Protein AF-A0A1I7TY12-F1 (afdb_monomer)

Secondary structure (DSSP, 8-state):
--HHHHHHHHHHHHHHHHHHHHHHHHTHHHHHHHHHHHHHT---HHHHHHHHHHHHHHHHHHHHHHHHH-HHHHHHHHHHHHHHS-------SSHHHHHHHHHHHTTTTT--

Solvent-accessible surface area (backbone atoms only — not comparable to full-atom values): 6481 Å² total; per-residue (Å²): 130,55,77,66,58,52,53,52,51,52,53,50,50,55,41,50,52,50,43,51,48,57,45,54,57,64,48,51,59,48,54,51,51,53,52,49,29,64,77,69,72,51,84,56,71,70,62,52,52,52,36,56,50,53,60,65,45,42,63,57,54,34,52,51,45,41,37,72,64,32,69,69,46,40,55,52,51,51,52,50,48,28,66,73,67,69,68,66,90,70,91,74,75,64,66,62,56,56,53,53,55,53,61,66,49,56,69,59,68,77,75,112

Sequence (112 aa):
MSQRTFRMQKNFLIALLIQIFVPGFLLLIPFGYEWYTILFNYYNQEYNNIVVIAESFHGLVSTIVTICVHRPYRKGVMALISRQCGLFKSGSVQEDKHY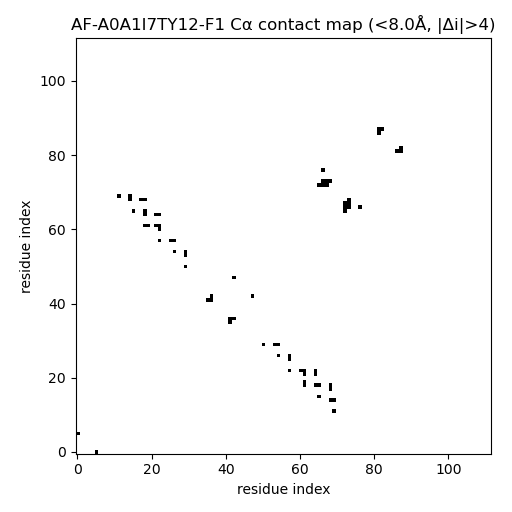QSKATVAPVLIVV

pLDDT: mean 79.2, std 16.84, range [40.31, 97.5]

Foldseek 3Di:
DDPVVVVVVVLVVVLVVVLCPPLVVLLPVLVVVVVVCVVVVNDDPVVPVVSVVSVVCSVVVSVVSSCVSDPVSVVVVVVVVCVVVVPDPDDPPPVVVVVVVVVVVVVVVVPD

Structure (mmCIF, N/CA/C/O backbone):
data_AF-A0A1I7TY12-F1
#
_entry.id   AF-A0A1I7TY12-F1
#
loop_
_atom_site.group_PDB
_atom_site.id
_atom_site.type_symbol
_atom_site.label_atom_id
_atom_site.label_alt_id
_atom_site.label_comp_id
_atom_site.label_asym_id
_atom_site.label_entity_id
_atom_site.label_seq_id
_atom_site.pdbx_PDB_ins_code
_atom_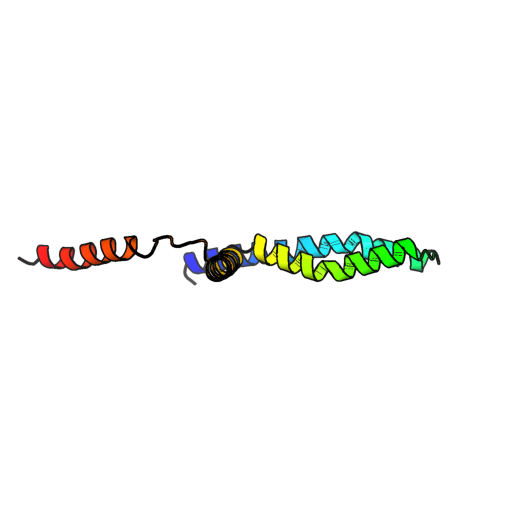site.Cartn_x
_atom_site.Cartn_y
_atom_site.Cartn_z
_atom_site.occupancy
_atom_site.B_iso_or_equiv
_atom_site.auth_seq_id
_atom_site.auth_comp_id
_atom_site.auth_asym_id
_atom_site.auth_atom_id
_atom_site.pdbx_PDB_model_num
ATOM 1 N N . MET A 1 1 ? -6.485 -10.805 31.529 1.00 59.59 1 MET A N 1
ATOM 2 C CA . MET A 1 1 ? -7.239 -10.342 30.339 1.00 59.59 1 MET A CA 1
ATOM 3 C C . MET A 1 1 ? -8.612 -10.989 30.339 1.00 59.59 1 MET A C 1
ATOM 5 O O . MET A 1 1 ? -8.681 -12.200 30.497 1.00 59.59 1 MET A O 1
ATOM 9 N N . SER A 1 2 ? -9.694 -10.225 30.177 1.00 91.56 2 SER A N 1
ATOM 10 C CA . SER A 1 2 ? -11.025 -10.827 30.008 1.00 91.56 2 SER A CA 1
ATOM 11 C C . SER A 1 2 ? -11.130 -11.531 28.646 1.00 91.56 2 SER A C 1
ATOM 13 O O . SER A 1 2 ? -10.494 -11.107 27.677 1.00 91.56 2 SER A O 1
ATOM 15 N N . GLN A 1 3 ? -11.987 -12.552 28.536 1.00 90.56 3 GLN A N 1
ATOM 16 C CA . GLN A 1 3 ? -12.289 -13.226 27.259 1.00 90.56 3 GLN A CA 1
ATOM 17 C C . GLN A 1 3 ? -12.743 -12.241 26.164 1.00 90.56 3 GLN A C 1
ATOM 19 O O . GLN A 1 3 ? -12.471 -12.419 24.974 1.00 90.56 3 GLN A O 1
ATOM 24 N N . ARG A 1 4 ? -13.412 -11.154 26.563 1.00 85.75 4 ARG A N 1
ATOM 25 C CA . ARG A 1 4 ? -13.848 -10.080 25.665 1.00 85.75 4 ARG A CA 1
ATOM 26 C C . ARG A 1 4 ? -12.664 -9.277 25.123 1.00 85.75 4 ARG A C 1
ATOM 28 O O . ARG A 1 4 ? -12.587 -9.075 23.914 1.00 85.75 4 ARG A O 1
ATOM 35 N N . THR A 1 5 ? -11.743 -8.857 25.989 1.00 90.94 5 THR A N 1
ATOM 36 C CA . THR A 1 5 ? -10.542 -8.096 25.601 1.00 90.94 5 THR A CA 1
ATOM 37 C C . THR A 1 5 ? -9.655 -8.911 24.663 1.00 90.94 5 THR A C 1
ATOM 39 O O . THR A 1 5 ? -9.221 -8.399 23.634 1.00 90.94 5 THR A O 1
ATOM 42 N N . PHE A 1 6 ? -9.470 -10.202 24.958 1.00 90.75 6 PHE A N 1
ATOM 43 C CA . PHE A 1 6 ? -8.679 -11.111 24.126 1.00 90.75 6 PHE A CA 1
ATOM 44 C C . PHE A 1 6 ? -9.247 -11.243 22.703 1.00 90.75 6 PHE A C 1
ATOM 46 O O . PHE A 1 6 ? -8.521 -11.099 21.719 1.00 90.75 6 PHE A O 1
ATOM 53 N N . ARG A 1 7 ? -10.568 -11.426 22.568 1.00 88.06 7 ARG A N 1
ATOM 54 C CA . ARG A 1 7 ? -11.232 -11.494 21.255 1.00 88.06 7 ARG A CA 1
ATOM 55 C C . ARG A 1 7 ? -11.096 -10.195 20.457 1.00 88.06 7 ARG A C 1
ATOM 57 O O . ARG A 1 7 ? -10.920 -10.243 19.242 1.00 88.06 7 ARG A O 1
ATOM 64 N N . MET A 1 8 ? -11.166 -9.041 21.122 1.00 88.06 8 MET A N 1
ATOM 65 C CA . MET A 1 8 ? -10.978 -7.744 20.462 1.00 88.06 8 MET A CA 1
ATOM 66 C C . MET A 1 8 ? -9.549 -7.577 19.937 1.00 88.06 8 MET A C 1
ATOM 68 O O . MET A 1 8 ? -9.377 -7.192 18.783 1.00 88.06 8 MET A O 1
ATOM 72 N N . GLN A 1 9 ? -8.541 -7.928 20.739 1.00 87.44 9 GLN A N 1
ATOM 73 C CA . GLN A 1 9 ? -7.135 -7.872 20.328 1.00 87.44 9 GLN A CA 1
ATOM 74 C C . GLN A 1 9 ? -6.828 -8.830 19.174 1.00 87.44 9 GLN A C 1
ATOM 76 O O . GLN A 1 9 ? -6.187 -8.427 18.208 1.00 87.44 9 GLN A O 1
ATOM 81 N N . LYS A 1 10 ? -7.346 -10.065 19.219 1.00 87.88 10 LYS A N 1
ATOM 82 C CA . LYS A 1 10 ? -7.197 -11.038 18.126 1.00 87.88 10 LYS A CA 1
ATOM 83 C C . LYS A 1 10 ? -7.754 -10.501 16.804 1.00 87.88 10 LYS A C 1
ATOM 85 O O . LYS A 1 10 ? -7.083 -10.573 15.780 1.00 87.88 10 LYS A O 1
ATOM 90 N N . ASN A 1 11 ? -8.960 -9.937 16.821 1.00 85.88 11 ASN A N 1
ATOM 91 C CA . ASN A 1 11 ? -9.578 -9.385 15.613 1.00 85.88 11 ASN A CA 1
ATOM 92 C C . ASN A 1 11 ? -8.832 -8.150 15.092 1.00 85.88 11 ASN A C 1
ATOM 94 O O . ASN A 1 11 ? -8.711 -7.980 13.882 1.00 85.88 11 ASN A O 1
ATOM 98 N N . PHE A 1 12 ? -8.324 -7.303 15.992 1.00 87.19 12 PHE A N 1
ATOM 99 C CA . PHE A 1 12 ? -7.481 -6.168 15.622 1.00 87.19 12 PHE A CA 1
ATOM 100 C C . PHE A 1 12 ? -6.191 -6.628 14.934 1.00 87.19 12 PHE A C 1
ATOM 102 O O . PHE A 1 12 ? -5.865 -6.116 13.868 1.00 87.19 12 PHE A O 1
ATOM 109 N N . LEU A 1 13 ? -5.516 -7.639 15.489 1.00 86.62 13 LEU A N 1
ATOM 110 C CA . LEU A 1 13 ? -4.293 -8.201 14.920 1.00 86.62 13 LEU A CA 1
ATOM 111 C C . LEU A 1 13 ? -4.527 -8.785 13.521 1.00 86.62 13 LEU A C 1
ATOM 113 O O . LEU A 1 13 ? -3.782 -8.472 12.603 1.00 86.62 13 LEU A O 1
ATOM 117 N N . ILE A 1 14 ? -5.583 -9.583 13.329 1.00 87.50 14 ILE A N 1
ATOM 118 C CA . ILE A 1 14 ? -5.922 -10.150 12.010 1.00 87.50 14 ILE A CA 1
ATOM 119 C C . ILE A 1 14 ? -6.153 -9.036 10.987 1.00 87.50 14 ILE A C 1
ATOM 121 O O . ILE A 1 14 ? -5.669 -9.096 9.861 1.00 87.50 14 ILE A O 1
ATOM 125 N N . ALA A 1 15 ? -6.879 -7.999 11.385 1.00 85.94 15 ALA A N 1
ATOM 126 C CA . ALA A 1 15 ? -7.162 -6.886 10.504 1.00 85.94 15 ALA A CA 1
ATOM 127 C C . ALA A 1 15 ? -5.906 -6.051 10.187 1.00 85.94 15 ALA A C 1
ATOM 129 O O . ALA A 1 15 ? -5.754 -5.606 9.054 1.00 85.94 15 ALA A O 1
ATOM 130 N N . LEU A 1 16 ? -4.989 -5.890 11.150 1.00 85.94 16 LEU A N 1
ATOM 131 C CA . LEU A 1 16 ? -3.673 -5.279 10.935 1.00 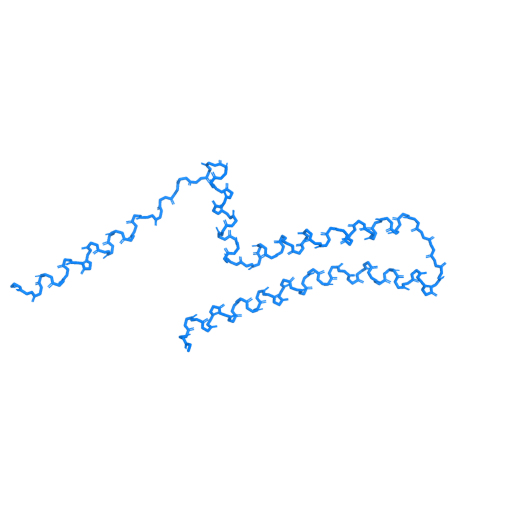85.94 16 LEU A CA 1
ATOM 132 C C . LEU A 1 16 ? -2.839 -6.090 9.930 1.00 85.94 16 LEU A C 1
ATOM 134 O O . LEU A 1 16 ? -2.231 -5.518 9.034 1.00 85.94 16 LEU A O 1
ATOM 138 N N . LEU A 1 17 ? -2.853 -7.423 10.035 1.00 87.19 17 LEU A N 1
ATOM 139 C CA . LEU A 1 17 ? -2.154 -8.294 9.087 1.00 87.19 17 LEU A CA 1
ATOM 140 C C . LEU A 1 17 ? -2.693 -8.112 7.663 1.00 87.19 17 LEU A C 1
ATOM 142 O O . LEU A 1 17 ? -1.906 -7.938 6.740 1.00 87.19 17 LEU A O 1
ATOM 146 N N . ILE A 1 18 ? -4.017 -8.074 7.488 1.00 85.69 18 ILE A N 1
ATOM 147 C CA . ILE A 1 18 ? -4.647 -7.822 6.180 1.00 85.69 18 ILE A CA 1
ATOM 148 C C . ILE A 1 18 ? -4.268 -6.434 5.645 1.00 85.69 18 ILE A C 1
ATOM 150 O O . ILE A 1 18 ? -3.929 -6.300 4.471 1.00 85.69 18 ILE A O 1
ATOM 154 N N . GLN A 1 19 ? -4.292 -5.412 6.503 1.00 85.12 19 GLN A N 1
ATOM 155 C CA . GLN A 1 19 ? -3.927 -4.041 6.145 1.00 85.12 19 GLN A CA 1
ATOM 156 C C . GLN A 1 19 ? -2.465 -3.911 5.707 1.00 85.12 19 GLN A C 1
ATOM 158 O O . GLN A 1 19 ? -2.181 -3.061 4.880 1.00 85.12 19 GLN A O 1
ATOM 163 N N . ILE A 1 20 ? -1.541 -4.710 6.239 1.00 85.44 20 ILE A N 1
ATOM 164 C CA . ILE A 1 20 ? -0.136 -4.695 5.803 1.00 85.44 20 ILE A CA 1
ATOM 165 C C . ILE A 1 20 ? 0.025 -5.493 4.505 1.00 85.44 20 ILE A C 1
ATOM 167 O O . ILE A 1 20 ? 0.702 -5.050 3.579 1.00 85.44 20 ILE A O 1
ATOM 171 N N . PHE A 1 21 ? -0.628 -6.654 4.414 1.00 86.62 21 PHE A N 1
ATOM 172 C CA . PHE A 1 21 ? -0.491 -7.546 3.266 1.00 86.62 21 PHE A CA 1
ATOM 173 C C . PHE A 1 21 ? -1.048 -6.953 1.973 1.00 86.62 21 PHE A C 1
ATOM 175 O O . PHE A 1 21 ? -0.392 -7.041 0.941 1.00 86.62 21 PHE A O 1
ATOM 182 N N . VAL A 1 22 ? -2.247 -6.366 2.004 1.00 84.38 22 VAL A N 1
ATOM 183 C CA . VAL A 1 22 ? -2.935 -5.911 0.783 1.00 84.38 22 VAL A CA 1
ATOM 184 C C . VAL A 1 22 ? -2.180 -4.775 0.064 1.00 84.38 22 VAL A C 1
ATOM 186 O O . VAL A 1 22 ? -1.934 -4.910 -1.133 1.00 84.38 22 VAL A O 1
ATOM 189 N N . PRO A 1 23 ? -1.754 -3.690 0.738 1.00 82.62 23 PRO A N 1
ATOM 190 C CA . PRO A 1 23 ? -0.949 -2.635 0.124 1.00 82.62 23 PRO A CA 1
ATOM 191 C C . PRO A 1 23 ? 0.466 -3.117 -0.209 1.00 82.62 23 PRO A C 1
ATOM 193 O O . PRO A 1 23 ? 0.978 -2.791 -1.274 1.00 82.62 23 PRO A O 1
ATOM 196 N N . GLY A 1 24 ? 1.058 -3.968 0.642 1.00 84.25 24 GLY A N 1
ATOM 197 C CA . GLY A 1 24 ? 2.375 -4.554 0.386 1.00 84.25 24 GLY A CA 1
ATOM 198 C C . GLY A 1 24 ? 2.418 -5.381 -0.902 1.00 84.25 24 GLY A C 1
ATOM 199 O O . GLY A 1 24 ? 3.348 -5.243 -1.690 1.00 84.25 24 GLY A O 1
ATOM 200 N N . PHE A 1 25 ? 1.382 -6.181 -1.175 1.00 85.69 25 PHE A N 1
ATOM 201 C CA . PHE A 1 25 ? 1.260 -6.914 -2.440 1.00 85.69 25 PHE A CA 1
ATOM 202 C C . PHE A 1 25 ? 1.115 -5.990 -3.652 1.00 85.69 25 PHE A C 1
ATOM 204 O O . PHE A 1 25 ? 1.623 -6.310 -4.725 1.00 85.69 25 PHE A O 1
ATOM 211 N N . LEU A 1 26 ? 0.450 -4.844 -3.487 1.00 84.50 26 LEU A N 1
ATOM 212 C CA . LEU A 1 26 ? 0.255 -3.861 -4.553 1.00 84.50 26 LEU A CA 1
ATOM 213 C C . LEU A 1 26 ? 1.592 -3.296 -5.070 1.00 84.50 26 LEU A C 1
ATOM 215 O O . LEU A 1 26 ? 1.689 -2.932 -6.239 1.00 84.50 26 LEU A O 1
ATOM 219 N N . LEU A 1 27 ? 2.620 -3.262 -4.216 1.00 89.50 27 LEU A N 1
ATOM 220 C CA . LEU A 1 27 ? 3.955 -2.772 -4.558 1.00 89.50 27 LEU A CA 1
ATOM 221 C C . LEU A 1 27 ? 4.853 -3.811 -5.245 1.00 89.50 27 LEU A C 1
ATOM 223 O O . LEU A 1 27 ? 5.879 -3.440 -5.804 1.00 89.50 27 LEU A O 1
ATOM 227 N N . LEU A 1 28 ? 4.486 -5.097 -5.269 1.00 91.81 28 LEU A N 1
ATOM 228 C CA . LEU A 1 28 ? 5.331 -6.122 -5.899 1.00 91.81 28 LEU A CA 1
ATOM 229 C C . LEU A 1 28 ? 5.545 -5.876 -7.397 1.00 91.81 28 LEU A C 1
ATOM 231 O O . LEU A 1 28 ? 6.616 -6.165 -7.922 1.00 91.81 28 LEU A O 1
ATOM 235 N N . ILE A 1 29 ? 4.532 -5.342 -8.080 1.00 90.25 29 ILE A N 1
ATOM 236 C CA . ILE A 1 29 ? 4.585 -5.050 -9.516 1.00 90.25 29 ILE A CA 1
ATOM 237 C C . ILE A 1 29 ? 5.548 -3.886 -9.820 1.00 90.25 29 ILE A C 1
ATOM 239 O O . ILE A 1 29 ? 6.463 -4.105 -10.616 1.00 90.25 29 ILE A O 1
ATOM 243 N N . PRO A 1 30 ? 5.403 -2.684 -9.217 1.00 92.00 30 PRO A N 1
ATOM 244 C CA . PRO A 1 30 ? 6.333 -1.580 -9.458 1.00 92.00 30 PRO A CA 1
ATOM 245 C C . PRO A 1 30 ? 7.774 -1.930 -9.061 1.00 92.00 30 PRO A C 1
ATOM 247 O O . PRO A 1 30 ? 8.671 -1.738 -9.880 1.00 92.00 30 PRO A O 1
ATOM 250 N N . PHE A 1 31 ? 7.990 -2.576 -7.907 1.00 93.06 31 PHE A N 1
ATOM 251 C CA . PHE A 1 31 ? 9.332 -3.031 -7.513 1.00 93.06 31 PHE A CA 1
ATOM 252 C C . PHE A 1 31 ? 9.924 -4.058 -8.483 1.00 93.06 31 PHE A C 1
ATOM 254 O O . PHE A 1 31 ? 11.114 -4.013 -8.794 1.00 93.06 31 PHE A O 1
ATOM 261 N N . GLY A 1 32 ? 9.112 -4.998 -8.975 1.00 94.50 32 GLY A N 1
ATOM 262 C CA . GLY A 1 32 ? 9.562 -5.985 -9.954 1.00 94.50 32 GLY A CA 1
ATOM 263 C C . GLY A 1 32 ? 9.998 -5.341 -11.270 1.00 94.50 32 GLY A C 1
ATOM 264 O O . GLY A 1 32 ? 11.018 -5.731 -11.839 1.00 94.50 32 GLY A O 1
ATOM 265 N N . TYR A 1 33 ? 9.256 -4.332 -11.733 1.00 94.69 33 TYR A N 1
ATOM 266 C CA . TYR A 1 33 ? 9.619 -3.569 -12.923 1.00 94.69 33 TYR A CA 1
ATOM 267 C C . TYR A 1 33 ? 10.907 -2.760 -12.715 1.00 94.69 33 TYR A C 1
ATOM 269 O O . TYR A 1 33 ? 11.788 -2.831 -13.567 1.00 94.69 33 TYR A O 1
ATOM 277 N N . GLU A 1 34 ? 11.067 -2.052 -11.592 1.00 93.25 34 GLU A N 1
ATOM 278 C CA . GLU A 1 34 ? 12.312 -1.324 -11.294 1.00 93.25 34 GLU A CA 1
ATOM 279 C C . GLU A 1 34 ? 13.530 -2.249 -11.277 1.00 93.25 34 GLU A C 1
ATOM 281 O O . GLU A 1 34 ? 14.576 -1.944 -11.850 1.00 93.25 34 GLU A O 1
ATOM 286 N N . TRP A 1 35 ? 13.397 -3.422 -10.658 1.00 95.81 35 TRP A N 1
ATOM 287 C CA . TRP A 1 35 ? 14.489 -4.385 -10.621 1.00 95.81 35 TRP A CA 1
ATOM 288 C C . TRP A 1 35 ? 14.845 -4.891 -12.023 1.00 95.81 35 TRP A C 1
ATOM 290 O O . TRP A 1 35 ? 16.020 -5.010 -12.372 1.00 95.81 35 TRP A O 1
ATOM 300 N N . TYR A 1 36 ? 13.831 -5.157 -12.850 1.00 95.81 36 TYR A N 1
ATOM 301 C CA . TYR A 1 36 ? 14.016 -5.541 -14.246 1.00 95.81 36 TYR A CA 1
ATOM 302 C C . TYR A 1 36 ? 14.752 -4.453 -15.043 1.00 95.81 36 TYR A C 1
ATOM 304 O O . TYR A 1 36 ? 15.736 -4.749 -15.721 1.00 95.81 36 TYR A O 1
ATOM 312 N N . THR A 1 37 ? 14.335 -3.190 -14.944 1.00 95.44 37 THR A N 1
ATOM 313 C CA . THR A 1 37 ? 14.965 -2.099 -15.702 1.00 95.44 37 THR A CA 1
ATOM 314 C C . THR A 1 37 ? 16.423 -1.884 -15.312 1.00 95.44 37 THR A C 1
ATOM 316 O O . THR A 1 37 ? 17.260 -1.688 -16.195 1.00 95.44 37 THR A O 1
ATOM 319 N N . ILE A 1 38 ? 16.750 -2.021 -14.023 1.00 94.12 38 ILE A N 1
ATOM 320 C CA . ILE A 1 38 ? 18.125 -1.946 -13.516 1.00 94.12 38 ILE A CA 1
ATOM 321 C C . ILE A 1 38 ? 18.976 -3.109 -14.043 1.00 94.12 38 ILE A C 1
ATOM 323 O O . ILE A 1 38 ? 20.051 -2.879 -14.594 1.00 94.12 38 ILE A O 1
ATOM 327 N N . LEU A 1 39 ? 18.511 -4.358 -13.907 1.00 97.50 39 LEU A N 1
ATOM 328 C CA . LEU A 1 39 ? 19.294 -5.535 -14.308 1.00 97.50 39 LEU A CA 1
ATOM 329 C C . LEU A 1 39 ? 19.581 -5.574 -15.814 1.00 97.50 39 LEU A C 1
ATOM 331 O O . LEU A 1 39 ? 20.661 -5.998 -16.226 1.00 97.50 39 LEU A O 1
ATOM 335 N N . PHE A 1 40 ? 18.626 -5.135 -16.633 1.00 95.94 40 PHE A N 1
ATOM 336 C CA . PHE A 1 40 ? 18.727 -5.188 -18.092 1.00 95.94 40 PHE A CA 1
ATOM 337 C C . PHE A 1 40 ? 19.137 -3.853 -18.732 1.00 95.94 40 PHE A C 1
ATOM 339 O O . PHE A 1 40 ? 19.197 -3.775 -19.957 1.00 95.94 40 PHE A O 1
ATOM 346 N N . ASN A 1 41 ? 19.443 -2.817 -17.938 1.00 94.50 41 ASN A N 1
ATOM 347 C CA . ASN A 1 41 ? 19.720 -1.451 -18.413 1.00 94.50 41 ASN A CA 1
ATOM 348 C C . ASN A 1 41 ? 18.646 -0.927 -19.389 1.00 94.50 41 ASN A C 1
ATOM 350 O O . ASN A 1 41 ? 18.938 -0.237 -20.367 1.00 94.50 41 ASN A O 1
ATOM 354 N N . TYR A 1 42 ? 17.388 -1.286 -19.135 1.00 92.56 42 TYR A N 1
ATOM 355 C CA . TYR A 1 42 ? 16.254 -0.904 -19.966 1.00 92.56 42 TYR A CA 1
ATOM 356 C C . TYR A 1 42 ? 15.629 0.383 -19.432 1.00 92.56 42 TYR A C 1
ATOM 358 O O . TYR A 1 42 ? 15.216 0.435 -18.279 1.00 92.56 42 TYR A O 1
ATOM 366 N N . TYR A 1 43 ? 15.511 1.411 -20.271 1.00 94.12 43 TYR A N 1
ATOM 367 C CA . TYR A 1 43 ? 14.891 2.677 -19.887 1.00 94.12 43 TYR A CA 1
ATOM 368 C C . TYR A 1 43 ? 13.651 2.967 -20.725 1.00 94.12 43 TYR A C 1
ATOM 370 O O . TYR A 1 43 ? 13.723 3.037 -21.952 1.00 94.12 43 TYR A O 1
ATOM 378 N N . ASN A 1 44 ? 12.524 3.204 -20.056 1.00 95.62 44 ASN A N 1
ATOM 379 C CA . ASN A 1 44 ? 11.311 3.681 -20.701 1.00 95.62 44 ASN A CA 1
ATOM 380 C C . ASN A 1 44 ? 10.608 4.720 -19.821 1.00 95.62 44 ASN A C 1
ATOM 382 O O . ASN A 1 44 ? 10.112 4.407 -18.740 1.00 95.62 44 ASN A O 1
ATOM 386 N N . GLN A 1 45 ? 10.557 5.960 -20.312 1.00 94.62 45 GLN A N 1
ATOM 387 C CA . GLN A 1 45 ? 9.992 7.095 -19.586 1.00 94.62 45 GLN A CA 1
ATOM 388 C C . GLN A 1 45 ? 8.514 6.895 -19.237 1.00 94.62 45 GLN A C 1
ATOM 390 O O . GLN A 1 45 ? 8.099 7.245 -18.136 1.00 94.62 45 GLN A O 1
ATOM 395 N N . GLU A 1 46 ? 7.718 6.352 -20.161 1.00 96.50 46 GLU A N 1
ATOM 396 C CA . GLU A 1 46 ? 6.273 6.201 -19.974 1.00 96.50 46 GLU A CA 1
ATOM 397 C C . GLU A 1 46 ? 5.979 5.216 -18.842 1.00 96.50 46 GLU A C 1
ATOM 399 O O . GLU A 1 46 ? 5.246 5.541 -17.907 1.00 96.50 46 GLU A O 1
ATOM 404 N N . TYR A 1 47 ? 6.621 4.045 -18.872 1.00 94.50 47 TYR A N 1
ATOM 405 C CA . TYR A 1 47 ? 6.470 3.039 -17.822 1.00 94.50 47 TYR A CA 1
ATOM 406 C C . TYR A 1 47 ? 7.037 3.510 -16.479 1.00 94.50 47 TYR A C 1
ATOM 408 O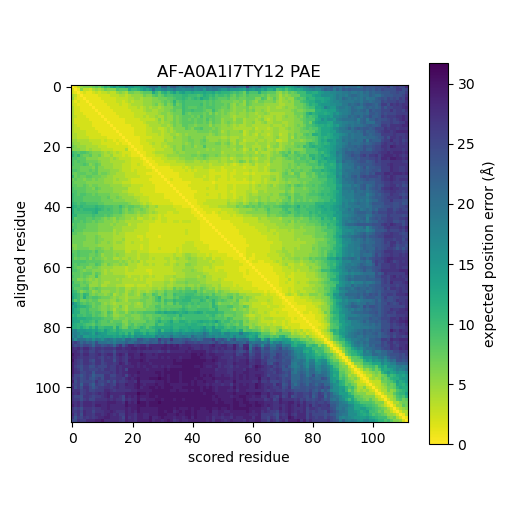 O . TYR A 1 47 ? 6.388 3.315 -15.454 1.00 94.50 47 TYR A O 1
ATOM 416 N N . ASN A 1 48 ? 8.186 4.195 -16.473 1.00 94.62 48 ASN A N 1
ATOM 417 C CA . ASN A 1 48 ? 8.750 4.771 -15.249 1.00 94.62 48 ASN A CA 1
ATOM 418 C C . ASN A 1 48 ? 7.787 5.784 -14.608 1.00 94.62 48 ASN A C 1
ATOM 420 O O . ASN A 1 48 ? 7.556 5.738 -13.403 1.00 94.62 48 ASN A O 1
ATOM 424 N N . ASN A 1 49 ? 7.166 6.658 -15.407 1.00 95.44 49 ASN A N 1
ATOM 425 C CA . ASN A 1 49 ? 6.182 7.618 -14.904 1.00 95.44 49 ASN A CA 1
ATOM 426 C C . ASN A 1 49 ? 4.961 6.911 -14.289 1.00 95.44 49 ASN A C 1
ATOM 428 O O . ASN A 1 49 ? 4.485 7.317 -13.230 1.00 95.44 49 ASN A O 1
ATOM 432 N N . ILE A 1 50 ? 4.462 5.844 -14.926 1.00 94.12 50 ILE A N 1
ATOM 433 C CA . ILE A 1 50 ? 3.340 5.050 -14.398 1.00 94.12 50 ILE A CA 1
ATOM 434 C C . ILE A 1 50 ? 3.713 4.398 -13.062 1.00 94.12 50 ILE A C 1
ATOM 436 O O . ILE A 1 50 ? 2.912 4.425 -12.127 1.00 94.12 50 ILE A O 1
ATOM 440 N N . VAL A 1 51 ? 4.921 3.844 -12.956 1.00 94.62 51 VAL A N 1
ATOM 441 C CA . VAL A 1 51 ? 5.428 3.217 -11.728 1.00 94.62 51 VAL A CA 1
ATOM 442 C C . VAL A 1 51 ? 5.524 4.227 -10.588 1.00 94.62 51 VAL A C 1
ATOM 444 O O . VAL A 1 51 ? 4.931 3.994 -9.537 1.00 94.62 51 VAL A O 1
ATOM 447 N N . VAL A 1 52 ? 6.128 5.395 -10.820 1.00 93.56 52 VAL A N 1
ATOM 448 C CA . VAL A 1 52 ? 6.229 6.466 -9.812 1.00 93.56 52 VAL A CA 1
ATOM 449 C C . VAL A 1 52 ? 4.848 6.941 -9.342 1.00 93.56 52 VAL A C 1
ATOM 451 O O . VAL A 1 52 ? 4.632 7.186 -8.150 1.00 93.56 52 VAL A O 1
ATOM 454 N N . ILE A 1 53 ? 3.880 7.047 -10.258 1.00 94.06 53 ILE A N 1
ATOM 455 C CA . ILE A 1 53 ? 2.490 7.370 -9.913 1.00 94.06 53 ILE A CA 1
ATOM 456 C C . ILE A 1 53 ? 1.899 6.269 -9.022 1.00 94.06 53 ILE A C 1
ATOM 458 O O . ILE A 1 53 ? 1.347 6.572 -7.964 1.00 94.06 53 ILE A O 1
ATOM 462 N N . ALA A 1 54 ? 2.030 4.999 -9.410 1.00 91.62 54 ALA A N 1
ATOM 463 C CA . ALA A 1 54 ? 1.498 3.868 -8.653 1.00 91.62 54 ALA A CA 1
ATOM 464 C C . ALA A 1 54 ? 2.074 3.797 -7.226 1.00 91.62 54 ALA A C 1
ATOM 466 O O . ALA A 1 54 ? 1.319 3.628 -6.265 1.00 91.62 54 ALA A O 1
ATOM 467 N N . GLU A 1 55 ? 3.382 4.004 -7.071 1.00 91.94 55 GLU A N 1
ATOM 468 C CA . GLU A 1 55 ? 4.044 4.064 -5.765 1.00 91.94 55 GLU A CA 1
ATOM 469 C C . GLU A 1 55 ? 3.562 5.246 -4.919 1.00 91.94 55 GLU A C 1
ATOM 471 O O . GLU A 1 55 ? 3.291 5.097 -3.727 1.00 91.94 55 GLU A O 1
ATOM 476 N N . SER A 1 56 ? 3.359 6.411 -5.538 1.00 93.06 56 SER A N 1
ATOM 477 C CA . SER A 1 56 ? 2.827 7.593 -4.852 1.00 93.06 56 SER A CA 1
ATOM 478 C C . SER A 1 56 ? 1.400 7.363 -4.334 1.00 93.06 56 SER A C 1
ATOM 480 O O . SER A 1 56 ? 1.046 7.796 -3.234 1.00 93.06 56 SER A O 1
ATOM 4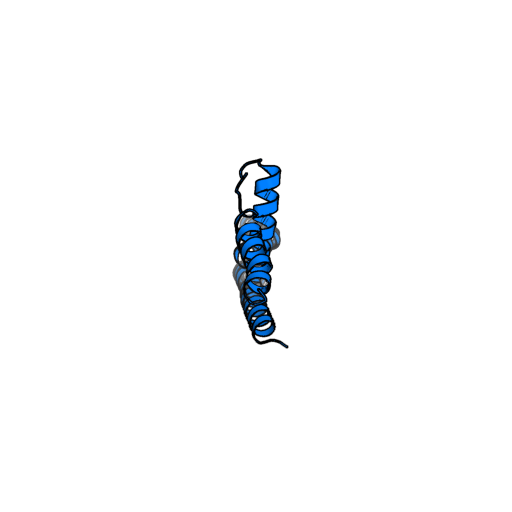82 N N . PHE A 1 57 ? 0.570 6.634 -5.088 1.00 90.44 57 PHE A N 1
ATOM 483 C CA . PHE A 1 57 ? -0.799 6.300 -4.688 1.00 90.44 57 PHE A CA 1
ATOM 484 C C . PHE A 1 57 ? -0.887 5.184 -3.635 1.00 90.44 57 PHE A C 1
ATOM 486 O O . PHE A 1 57 ? -1.907 5.096 -2.942 1.00 90.44 57 PHE A O 1
ATOM 493 N N . HIS A 1 58 ? 0.152 4.363 -3.444 1.00 89.62 58 HIS A N 1
ATOM 494 C CA . HIS A 1 58 ? 0.141 3.258 -2.474 1.00 89.62 58 HIS A CA 1
ATOM 495 C C . HIS A 1 58 ? -0.230 3.716 -1.052 1.00 89.62 58 HIS A C 1
ATOM 497 O O . HIS A 1 58 ? -1.026 3.057 -0.380 1.00 89.62 58 HIS A O 1
ATOM 503 N N . GLY A 1 59 ? 0.278 4.870 -0.598 1.00 86.88 59 GLY A N 1
ATOM 504 C CA . GLY A 1 59 ? -0.046 5.416 0.728 1.00 86.88 59 GLY A CA 1
ATOM 505 C C . GLY A 1 59 ? -1.532 5.759 0.895 1.00 86.88 59 GLY A C 1
ATOM 506 O O . GLY A 1 59 ? -2.135 5.487 1.941 1.00 86.88 59 GLY A O 1
ATOM 507 N N . LEU A 1 60 ? -2.155 6.288 -0.163 1.00 88.69 60 LEU A N 1
ATOM 508 C CA . LEU A 1 60 ? -3.587 6.577 -0.185 1.00 88.69 60 LEU A CA 1
ATOM 509 C C . LEU A 1 60 ? -4.407 5.281 -0.157 1.00 88.69 60 LEU A C 1
ATOM 511 O O . LEU A 1 60 ? -5.318 5.148 0.663 1.00 88.69 60 LEU A O 1
ATOM 515 N N . VAL A 1 61 ? -4.047 4.303 -0.993 1.00 88.19 61 VAL A N 1
ATOM 516 C CA . VAL A 1 61 ? -4.695 2.981 -1.029 1.00 88.19 61 VAL A CA 1
ATOM 517 C C . VAL A 1 61 ? -4.579 2.283 0.327 1.00 88.19 61 VAL A C 1
ATOM 519 O O . VAL A 1 61 ? -5.578 1.786 0.847 1.00 88.19 61 VAL A O 1
ATOM 522 N N . SER A 1 62 ? -3.402 2.316 0.955 1.00 88.94 62 SER A N 1
ATOM 523 C CA . SER A 1 62 ? -3.167 1.753 2.289 1.00 88.94 62 SER A CA 1
ATOM 524 C C . SER A 1 62 ? -4.081 2.378 3.345 1.00 88.94 62 SER A C 1
ATOM 526 O O . SER A 1 62 ? -4.719 1.674 4.135 1.00 88.94 62 SER A O 1
ATOM 528 N N . THR A 1 63 ? -4.251 3.699 3.307 1.00 89.81 63 THR A N 1
ATOM 529 C CA .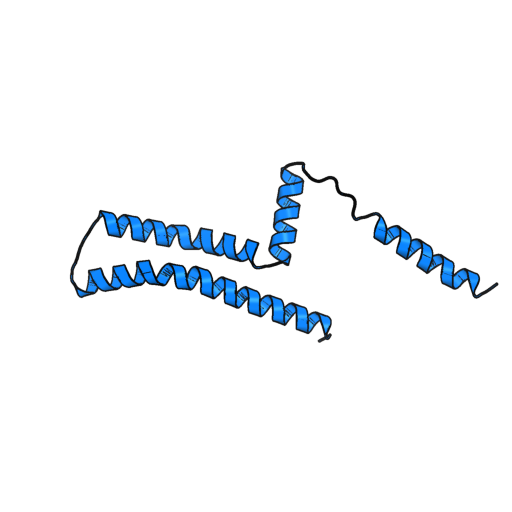 THR A 1 63 ? -5.141 4.415 4.231 1.00 89.81 63 THR A CA 1
ATOM 530 C C . THR A 1 63 ? -6.609 4.037 4.011 1.00 89.81 63 THR A C 1
ATOM 532 O O . THR A 1 63 ? -7.330 3.765 4.973 1.00 89.81 63 THR A O 1
ATOM 535 N N . ILE A 1 64 ? -7.056 3.945 2.754 1.00 87.88 64 ILE A N 1
ATOM 536 C CA . ILE A 1 64 ? -8.424 3.521 2.415 1.00 87.88 64 ILE A CA 1
ATOM 537 C C . ILE A 1 64 ? -8.679 2.089 2.905 1.00 87.88 64 ILE A C 1
ATOM 539 O O . ILE A 1 64 ? -9.676 1.839 3.583 1.00 87.88 64 ILE A O 1
ATOM 543 N N . VAL A 1 65 ? -7.759 1.158 2.634 1.00 87.31 65 VAL A N 1
ATOM 544 C CA . VAL A 1 65 ? -7.855 -0.242 3.082 1.00 87.31 65 VAL A CA 1
ATOM 545 C C . VAL A 1 65 ? -7.941 -0.320 4.606 1.00 87.31 65 VAL A C 1
ATOM 547 O O . VAL A 1 65 ? -8.805 -1.022 5.132 1.00 87.31 65 VAL A O 1
ATOM 550 N N . THR A 1 66 ? -7.120 0.453 5.320 1.00 86.88 66 THR A N 1
ATOM 551 C CA . THR A 1 66 ? -7.159 0.564 6.789 1.00 86.88 6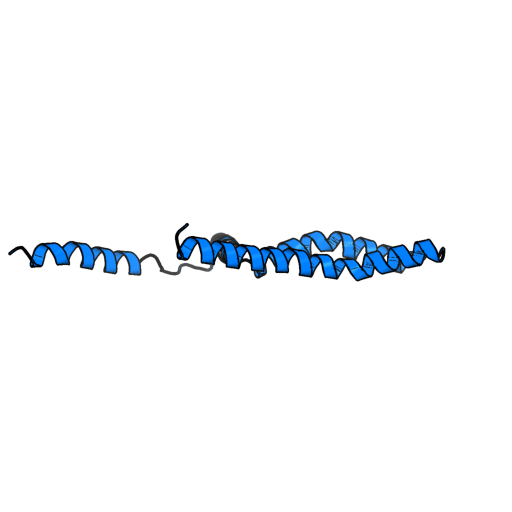6 THR A CA 1
ATOM 552 C C . THR A 1 66 ? -8.555 0.942 7.275 1.00 86.88 66 THR A C 1
ATOM 554 O O . THR A 1 66 ? -9.148 0.257 8.112 1.00 86.88 66 THR A O 1
ATOM 557 N N . ILE A 1 67 ? -9.119 2.006 6.697 1.00 86.19 67 ILE A N 1
ATOM 558 C CA . ILE A 1 67 ? -10.448 2.495 7.055 1.00 86.19 67 ILE A CA 1
ATOM 559 C C . ILE A 1 67 ? -11.512 1.436 6.755 1.00 86.19 67 ILE A C 1
ATOM 561 O O . ILE A 1 67 ? -12.401 1.239 7.577 1.00 86.19 67 ILE A O 1
ATOM 565 N N . CYS A 1 68 ? -11.430 0.731 5.626 1.00 82.56 68 CYS A N 1
ATOM 566 C CA . CYS A 1 68 ? -12.413 -0.273 5.214 1.00 82.56 68 CYS A CA 1
ATOM 567 C C . CYS A 1 68 ? -12.352 -1.575 6.033 1.00 82.56 68 CYS A C 1
ATOM 569 O O . CYS A 1 68 ? -13.393 -2.160 6.348 1.00 82.56 68 CYS A O 1
ATOM 571 N N . VAL A 1 69 ? -11.158 -2.048 6.384 1.00 83.25 69 VAL A N 1
ATOM 572 C CA . VAL A 1 69 ? -10.963 -3.344 7.053 1.00 83.25 69 VAL A CA 1
ATOM 573 C C . VAL A 1 69 ? -11.193 -3.222 8.565 1.00 83.25 69 VAL A C 1
ATOM 575 O O . VAL A 1 69 ? -11.782 -4.112 9.190 1.00 83.25 69 VAL A O 1
ATOM 578 N N . HIS A 1 70 ? -10.826 -2.096 9.181 1.00 81.94 70 HIS A N 1
ATOM 579 C CA . HIS A 1 70 ? -10.994 -1.899 10.620 1.00 81.94 70 HIS A CA 1
ATOM 580 C C . HIS A 1 70 ? -12.392 -1.394 10.990 1.00 81.94 70 HIS A C 1
ATOM 582 O O . HIS A 1 70 ? -12.712 -0.211 10.907 1.00 81.94 70 HIS A O 1
ATOM 588 N N . ARG A 1 71 ? -13.220 -2.292 11.541 1.00 77.06 71 ARG A N 1
ATOM 589 C CA . ARG A 1 71 ? -14.524 -1.981 12.171 1.00 77.06 71 ARG A CA 1
ATOM 590 C C . ARG A 1 71 ? -14.553 -0.693 13.029 1.00 77.06 71 ARG A C 1
ATOM 592 O O . ARG A 1 71 ? -15.519 0.055 12.869 1.00 77.06 71 ARG A O 1
ATOM 599 N N . PRO A 1 72 ? -13.595 -0.415 13.940 1.00 75.81 72 PRO A N 1
ATOM 600 C CA . PRO A 1 72 ? -13.616 0.824 14.725 1.00 75.81 72 PRO A CA 1
ATOM 601 C C . PRO A 1 72 ? -13.352 2.071 13.871 1.00 75.81 72 PRO A C 1
ATOM 603 O O . PRO A 1 72 ? -14.043 3.072 14.054 1.00 75.81 72 PRO A O 1
ATOM 606 N N . TYR A 1 73 ? -12.443 1.989 12.894 1.00 77.00 73 TYR A N 1
ATOM 607 C CA . TYR A 1 73 ? -12.168 3.084 11.960 1.00 77.00 73 TYR A CA 1
ATOM 608 C C . TYR A 1 73 ? -13.394 3.397 11.105 1.00 77.00 73 TYR A C 1
ATOM 610 O O . TYR A 1 73 ? -13.791 4.554 11.028 1.00 77.00 73 TYR A O 1
ATOM 618 N N . ARG A 1 74 ? -14.078 2.379 10.562 1.00 83.25 74 ARG A N 1
ATOM 619 C CA . ARG A 1 74 ? -15.339 2.577 9.825 1.00 83.25 74 ARG A CA 1
ATOM 620 C C . ARG A 1 74 ? -16.370 3.343 10.638 1.00 83.25 74 ARG A C 1
ATOM 622 O O . ARG A 1 74 ? -16.988 4.264 10.123 1.00 83.25 74 ARG A O 1
ATOM 629 N N . LYS A 1 75 ? -16.573 2.958 11.901 1.00 82.19 75 LYS A N 1
ATOM 630 C CA . LYS A 1 75 ? -17.551 3.624 12.771 1.00 82.19 75 LYS A CA 1
ATOM 631 C C . LYS A 1 75 ? -17.167 5.079 13.038 1.00 82.19 75 LYS A C 1
ATOM 633 O O . LYS A 1 75 ? -18.037 5.939 12.965 1.00 82.19 75 LYS A O 1
ATOM 638 N N . GLY A 1 76 ? -15.889 5.350 13.303 1.00 83.88 76 GLY A N 1
ATOM 639 C CA . GLY A 1 76 ? -15.390 6.709 13.519 1.00 83.88 76 GLY A CA 1
ATOM 640 C C . GLY A 1 76 ? -15.508 7.590 12.273 1.00 83.88 76 GLY A C 1
ATOM 641 O O . GLY A 1 76 ? -16.051 8.688 12.353 1.00 83.88 76 GLY A O 1
ATOM 642 N N . VAL A 1 77 ? -15.071 7.088 11.115 1.00 85.56 77 VAL A N 1
ATOM 643 C CA . VAL A 1 77 ? -15.107 7.821 9.840 1.00 85.56 77 VAL A CA 1
ATOM 644 C C . VAL A 1 77 ? -16.542 8.068 9.379 1.00 85.56 77 VAL A C 1
ATOM 646 O O . VAL A 1 77 ? -16.869 9.194 9.022 1.00 85.56 77 VAL A O 1
ATOM 649 N N . MET A 1 78 ? -17.427 7.068 9.454 1.00 83.81 78 MET A N 1
ATOM 650 C CA . MET A 1 78 ? -18.846 7.260 9.126 1.00 83.81 78 MET A CA 1
ATOM 651 C C . MET A 1 78 ? -19.507 8.270 10.068 1.00 83.81 78 MET A C 1
ATOM 653 O O . MET A 1 78 ? -20.252 9.120 9.605 1.00 83.81 78 MET A O 1
ATOM 657 N N . ALA A 1 79 ? -19.199 8.242 11.369 1.00 85.69 79 ALA A N 1
ATOM 658 C CA . ALA A 1 79 ? -19.715 9.238 12.306 1.00 85.69 79 ALA A CA 1
ATOM 659 C C . ALA A 1 79 ? -19.210 10.660 11.999 1.00 85.69 79 ALA A C 1
ATOM 661 O O . ALA A 1 79 ? -19.973 11.613 12.145 1.00 85.69 79 ALA A O 1
ATOM 662 N N . LEU A 1 80 ? -17.954 10.814 11.560 1.00 85.69 80 LEU A N 1
ATOM 663 C CA . LEU A 1 80 ? -17.420 12.101 11.105 1.00 85.69 80 LEU A CA 1
ATOM 664 C C . LEU A 1 80 ? -18.180 12.586 9.863 1.00 85.69 80 LEU A C 1
ATOM 666 O O . LEU A 1 80 ? -18.793 13.650 9.898 1.00 85.69 80 LEU A O 1
ATOM 670 N N . ILE A 1 81 ? -18.238 11.751 8.821 1.00 85.75 81 ILE A N 1
ATOM 671 C CA . ILE A 1 81 ? -18.900 12.065 7.550 1.00 85.75 81 ILE A CA 1
ATOM 672 C C . ILE A 1 81 ? -20.382 12.385 7.772 1.00 85.75 81 ILE A C 1
ATOM 674 O O . ILE A 1 81 ? -20.864 13.384 7.256 1.00 85.75 81 ILE A O 1
ATOM 678 N N . SER A 1 82 ? -21.105 11.614 8.589 1.00 83.38 82 SER A N 1
ATOM 679 C CA . SER A 1 82 ? -22.510 11.892 8.920 1.00 83.38 82 SER A CA 1
ATOM 680 C C . SER A 1 82 ? -22.699 13.220 9.657 1.00 83.38 82 SER A C 1
ATOM 682 O O . SER A 1 82 ? -23.699 13.900 9.431 1.00 83.38 82 SER A O 1
ATOM 684 N N . ARG A 1 83 ? -21.746 13.625 10.510 1.00 77.06 83 ARG A N 1
ATOM 685 C CA . ARG A 1 83 ? -21.764 14.944 11.166 1.00 77.06 83 ARG A CA 1
ATOM 686 C C . ARG A 1 83 ? -21.452 16.076 10.190 1.00 77.06 83 ARG A C 1
ATOM 688 O O . ARG A 1 83 ? -22.058 17.133 10.309 1.00 77.06 83 ARG A O 1
ATOM 695 N N . GLN A 1 84 ? -20.539 15.863 9.244 1.00 77.06 84 GLN A N 1
ATOM 696 C CA . GLN A 1 84 ? -20.172 16.860 8.234 1.00 77.06 84 GLN A CA 1
ATOM 697 C C . GLN A 1 84 ? -21.204 16.994 7.101 1.00 77.06 84 GLN A C 1
ATOM 699 O O . GLN A 1 84 ? -21.447 18.104 6.644 1.00 77.06 84 GLN A O 1
ATOM 704 N N . CYS A 1 85 ? -21.853 15.908 6.676 1.00 71.00 85 CYS A N 1
ATOM 705 C CA . CYS 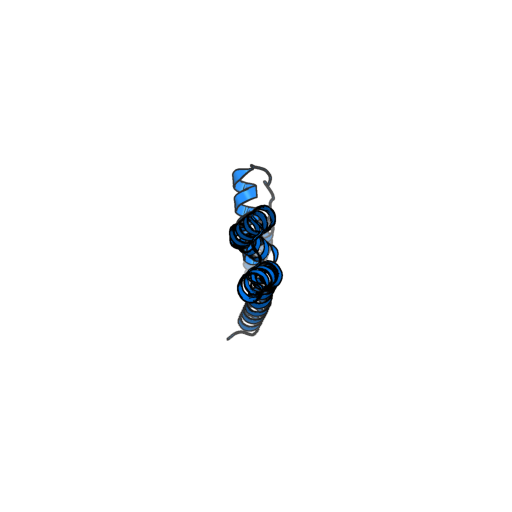A 1 85 ? -22.878 15.926 5.627 1.00 71.00 85 CYS A CA 1
ATOM 706 C C . CYS A 1 85 ? -24.295 16.234 6.140 1.00 71.00 85 CYS A C 1
ATOM 708 O O . CYS A 1 85 ? -25.216 16.296 5.335 1.00 71.00 85 CYS A O 1
ATOM 710 N N . GLY A 1 86 ? -24.523 16.365 7.454 1.00 64.75 86 GLY A N 1
ATOM 711 C CA . GLY A 1 8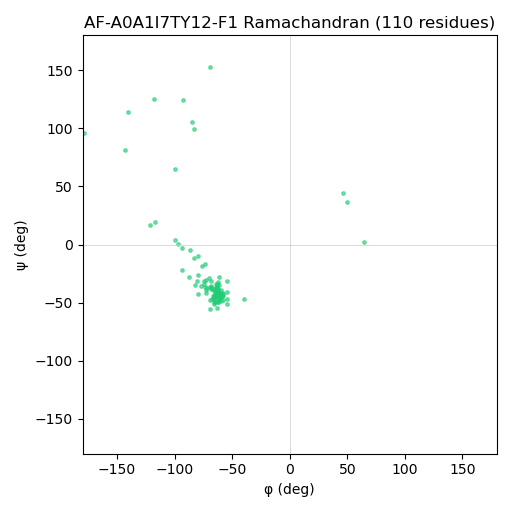6 ? -25.868 16.569 8.022 1.00 64.75 86 GLY A CA 1
ATOM 712 C C . GLY A 1 86 ? -26.845 15.397 7.810 1.00 64.75 86 GLY A C 1
ATOM 713 O O . GLY A 1 86 ? -27.994 15.455 8.243 1.00 64.75 86 GLY A O 1
ATOM 714 N N . LEU A 1 87 ? -26.392 14.307 7.186 1.00 66.50 87 LEU A N 1
ATOM 715 C CA . LEU A 1 87 ? -27.174 13.127 6.827 1.00 66.50 87 LEU A CA 1
ATOM 716 C C . LEU A 1 87 ? -26.952 12.006 7.848 1.00 66.50 87 LEU A C 1
ATOM 718 O O . LEU A 1 87 ? -26.359 10.983 7.526 1.00 66.50 87 LEU A O 1
ATOM 722 N N . PHE A 1 88 ? -27.377 12.219 9.094 1.00 51.22 88 PHE A N 1
ATOM 723 C CA . PHE A 1 88 ? -27.992 11.190 9.948 1.00 51.22 88 PHE A CA 1
ATOM 724 C C . PHE A 1 88 ? -28.384 11.810 11.297 1.00 51.22 88 PHE A C 1
ATOM 726 O O . PHE A 1 88 ? -27.605 11.862 12.249 1.00 51.22 88 PHE A O 1
ATOM 733 N N . LYS A 1 89 ? -29.647 12.223 11.414 1.00 55.50 89 LYS A N 1
ATOM 734 C CA . LYS A 1 89 ? -30.347 12.147 12.697 1.00 55.50 89 LYS A CA 1
ATOM 735 C C . LYS A 1 89 ? -30.879 10.719 12.796 1.00 55.50 89 LYS A C 1
ATOM 737 O O . LYS A 1 89 ? -31.898 10.415 12.196 1.00 55.50 89 LYS A O 1
ATOM 742 N N . SER A 1 90 ? -30.199 9.836 13.522 1.00 48.59 90 SER A N 1
ATOM 743 C CA . SER A 1 90 ? -30.780 8.537 13.887 1.00 48.59 90 SER A CA 1
ATOM 744 C C . SER A 1 90 ? -30.351 8.124 15.288 1.00 48.59 90 SER A C 1
ATOM 746 O O . SER A 1 90 ? -29.393 7.388 15.490 1.00 48.59 90 SER A O 1
ATOM 748 N N . GLY A 1 91 ? -31.057 8.677 16.272 1.00 51.34 91 GLY A N 1
ATOM 749 C CA . GLY A 1 91 ? -31.948 7.873 17.111 1.00 51.34 91 GLY A CA 1
ATOM 750 C C . GLY A 1 91 ? -31.455 6.543 17.687 1.00 51.34 91 GLY A C 1
ATOM 751 O O . GLY A 1 91 ? -32.235 5.604 17.686 1.00 51.34 91 GLY A O 1
ATOM 752 N N . SER A 1 92 ? -30.238 6.439 18.224 1.00 40.31 92 SER A N 1
ATOM 753 C CA . SER A 1 92 ? -29.833 5.262 19.022 1.00 40.31 92 SER A CA 1
ATOM 754 C C . SER A 1 92 ? -29.502 5.572 20.487 1.00 40.31 92 SER A C 1
ATOM 756 O O . SER A 1 92 ? -28.837 4.784 21.144 1.00 40.31 92 SER A O 1
ATOM 758 N N . VAL A 1 93 ? -29.965 6.706 21.026 1.00 50.97 93 VAL A N 1
ATOM 759 C CA . VAL A 1 93 ? -29.823 7.044 22.464 1.00 50.97 93 VAL A CA 1
ATOM 760 C C . VAL A 1 93 ? -31.094 6.694 23.265 1.00 50.97 93 VAL A C 1
ATOM 762 O O . VAL A 1 93 ? -31.153 6.900 24.474 1.00 50.97 93 VAL A O 1
ATOM 765 N N . GLN A 1 94 ? -32.133 6.143 22.625 1.00 43.47 94 GLN A N 1
ATOM 766 C CA . GLN A 1 94 ? -33.422 5.906 23.287 1.00 43.47 94 GLN A CA 1
ATOM 767 C C . GLN A 1 94 ? -33.586 4.496 23.887 1.00 43.47 94 GLN A C 1
ATOM 769 O O . GLN A 1 94 ? -34.344 4.351 24.845 1.00 43.47 94 GLN A O 1
ATOM 774 N N . GLU A 1 95 ? -32.839 3.483 23.427 1.00 47.09 95 GLU A N 1
ATOM 775 C CA . GLU A 1 95 ? -32.915 2.126 24.006 1.00 47.09 95 GLU A CA 1
ATOM 776 C C . GLU A 1 95 ? -32.223 2.002 25.375 1.00 47.09 95 GLU A C 1
ATOM 778 O O . GLU A 1 95 ? -32.725 1.294 26.250 1.00 47.09 95 GLU A O 1
ATOM 783 N N . ASP A 1 96 ? -31.153 2.763 25.634 1.00 48.06 96 ASP A N 1
ATOM 784 C CA . ASP A 1 96 ? -30.440 2.688 26.920 1.00 48.06 96 ASP A CA 1
ATOM 785 C C . ASP A 1 96 ? -31.252 3.269 28.089 1.00 48.06 96 ASP A C 1
ATOM 787 O O . ASP A 1 96 ? -31.140 2.798 29.222 1.00 48.06 96 ASP A O 1
ATOM 791 N N . LYS A 1 97 ? -32.138 4.247 27.838 1.00 45.81 97 LYS A N 1
ATOM 792 C CA . LYS A 1 97 ? -32.996 4.812 28.895 1.00 45.81 97 LYS A CA 1
ATOM 793 C C . LYS A 1 97 ? -34.112 3.859 29.325 1.00 45.81 97 LYS A C 1
ATOM 795 O O . LYS A 1 97 ? -34.506 3.882 30.490 1.00 45.81 97 LYS A O 1
ATOM 800 N N . HIS A 1 98 ? -34.602 3.007 28.423 1.00 42.91 98 HIS A N 1
ATOM 801 C CA . HIS A 1 98 ? -35.665 2.055 28.748 1.00 42.91 98 HIS A CA 1
ATOM 802 C C . HIS A 1 98 ? -35.149 0.891 29.610 1.00 42.91 98 HIS A C 1
ATOM 804 O O . HIS A 1 98 ? -35.831 0.476 30.547 1.00 42.91 98 HIS A O 1
ATOM 810 N N . TYR A 1 99 ? -33.916 0.424 29.376 1.00 49.03 99 TYR A N 1
ATOM 811 C CA . TYR A 1 99 ? -33.294 -0.625 30.193 1.00 49.03 99 TYR A CA 1
ATOM 812 C C . TYR A 1 99 ? -32.884 -0.117 31.588 1.00 49.03 99 TYR A C 1
ATOM 814 O O . TYR A 1 99 ? -33.158 -0.776 32.591 1.00 49.03 99 TYR A O 1
ATOM 822 N N . GLN A 1 100 ? -32.319 1.094 31.678 1.00 53.38 100 GLN A N 1
ATOM 823 C CA . GLN A 1 100 ? -31.994 1.746 32.958 1.00 53.38 100 GLN A CA 1
ATOM 824 C C . GLN A 1 100 ? -33.244 2.048 33.800 1.00 53.38 100 GLN A C 1
ATOM 826 O O . GLN A 1 100 ? -33.240 1.833 35.009 1.00 53.38 100 GLN A O 1
ATOM 831 N N . SER A 1 101 ? -34.348 2.469 33.172 1.00 52.69 101 SER A N 1
ATOM 832 C CA . SER A 1 101 ? -35.608 2.713 33.881 1.00 52.69 101 SER A CA 1
ATOM 833 C C . SER A 1 101 ? -36.221 1.430 34.452 1.00 52.69 101 SER A C 1
ATOM 835 O O . SER A 1 101 ? -36.723 1.464 35.570 1.00 52.69 101 SER A O 1
ATOM 837 N N . LYS A 1 102 ? -36.147 0.287 33.752 1.00 53.03 102 LYS A N 1
ATOM 838 C CA . LYS A 1 102 ? -36.651 -0.988 34.296 1.00 53.03 102 LYS A CA 1
ATOM 839 C C . LYS A 1 102 ? -35.741 -1.586 35.374 1.00 53.03 102 LYS A C 1
ATOM 841 O O . LYS A 1 102 ? -36.248 -2.170 36.329 1.00 53.03 102 LYS A O 1
ATOM 846 N N . ALA A 1 103 ? -34.425 -1.404 35.263 1.00 58.75 103 ALA A N 1
ATOM 847 C CA . ALA A 1 103 ? -33.462 -1.908 36.243 1.00 58.75 103 ALA A CA 1
ATOM 848 C C . ALA A 1 103 ? -33.552 -1.203 37.610 1.00 58.75 103 ALA A C 1
ATOM 850 O O . ALA A 1 103 ? -33.326 -1.845 38.629 1.00 58.75 103 ALA A O 1
ATOM 851 N N . THR A 1 104 ? -33.924 0.082 37.651 1.00 57.69 104 THR A N 1
ATOM 852 C CA . THR A 1 104 ? -34.054 0.843 38.910 1.00 57.69 104 THR A CA 1
ATOM 853 C C . THR A 1 104 ? -35.364 0.561 39.655 1.00 57.69 104 THR A C 1
ATOM 855 O O . THR A 1 104 ? -35.407 0.671 40.875 1.00 57.69 104 THR A O 1
ATOM 858 N N . VAL A 1 105 ? -36.431 0.157 38.955 1.00 55.84 105 VAL A N 1
ATOM 859 C CA . VAL A 1 105 ? -37.746 -0.109 39.578 1.00 55.84 105 VAL A CA 1
ATOM 860 C C . VAL A 1 105 ? -37.860 -1.556 40.085 1.00 55.84 105 VAL A C 1
ATOM 862 O O . VAL A 1 105 ? -38.543 -1.810 41.074 1.00 55.84 105 VAL A O 1
ATOM 865 N N . ALA A 1 106 ? -37.141 -2.505 39.475 1.00 50.44 106 ALA A N 1
ATOM 866 C CA . ALA A 1 106 ? -37.122 -3.909 39.895 1.00 50.44 106 ALA A CA 1
ATOM 867 C C . ALA A 1 106 ? -36.666 -4.166 41.355 1.00 50.44 106 ALA A C 1
ATOM 869 O O . ALA A 1 106 ? -37.315 -4.972 42.019 1.00 50.44 106 ALA A O 1
ATOM 870 N N . PRO A 1 107 ? -35.623 -3.513 41.911 1.00 49.75 107 PRO A N 1
ATOM 871 C CA . PRO A 1 107 ? -35.235 -3.740 43.305 1.00 49.75 107 PRO A CA 1
ATOM 872 C C . PRO A 1 107 ? -36.202 -3.111 44.319 1.00 49.75 107 PRO A C 1
ATOM 874 O O . PRO A 1 107 ? -36.176 -3.501 45.480 1.00 49.75 107 PRO A O 1
ATOM 877 N N . VAL A 1 108 ? -37.064 -2.170 43.912 1.00 53.19 108 VAL A N 1
ATOM 878 C CA . VAL A 1 108 ? -38.020 -1.510 44.823 1.00 53.19 108 VAL A CA 1
ATOM 879 C C . VAL A 1 108 ? -39.258 -2.379 45.059 1.00 53.19 108 VAL A C 1
ATOM 881 O O . VAL A 1 108 ? -39.804 -2.377 46.156 1.00 53.19 108 VAL A O 1
ATOM 884 N N . LEU A 1 109 ? -39.671 -3.179 44.069 1.00 51.88 109 LEU A N 1
ATOM 885 C CA . LEU A 1 109 ? -40.857 -4.039 44.185 1.00 51.88 109 LEU A CA 1
ATOM 886 C C . LEU A 1 109 ? -40.622 -5.342 44.973 1.00 51.88 109 LEU A C 1
ATOM 888 O O . LEU A 1 109 ? -41.577 -6.054 45.251 1.00 51.88 109 LEU A O 1
ATOM 892 N N . ILE A 1 110 ? -39.370 -5.675 45.305 1.00 51.47 110 ILE A N 1
ATOM 893 C CA . ILE A 1 110 ? -39.009 -6.896 46.054 1.00 51.47 110 ILE A CA 1
ATOM 894 C C . ILE A 1 110 ? -38.926 -6.619 47.574 1.00 51.47 110 ILE A C 1
ATOM 896 O O . ILE A 1 110 ? -38.722 -7.537 48.362 1.00 51.47 110 ILE A O 1
ATOM 900 N N . VAL A 1 111 ? -39.109 -5.363 48.005 1.00 46.56 111 VAL A N 1
ATOM 901 C CA . VAL A 1 111 ? -38.932 -4.926 49.408 1.00 46.56 111 VAL A CA 1
ATOM 902 C C . VAL A 1 111 ? -40.209 -4.297 50.005 1.00 46.56 111 VAL A C 1
ATOM 904 O O . VAL A 1 111 ? -40.141 -3.637 51.036 1.00 46.56 111 VAL A O 1
ATOM 907 N N . VAL A 1 112 ? -41.386 -4.505 49.399 1.00 46.66 112 VAL A N 1
ATOM 908 C CA . VAL A 1 112 ? -42.689 -4.088 49.967 1.00 46.66 112 VAL A CA 1
ATOM 909 C C . VAL A 1 112 ? -43.605 -5.288 50.133 1.00 46.66 112 VAL A C 1
ATOM 911 O O . VAL A 1 112 ? -43.675 -6.092 49.178 1.00 46.66 112 VAL A O 1
#

InterPro domains:
  IPR019422 7TM GPCR, serpentine receptor class h (Srh) [PF10318] (1-81)
  IPR053220 Nematode receptor-like serpentine class H [PTHR22941] (2-84)

Mean predicted aligned error: 12.64 Å

Radius of gyration: 25.23 Å; Cα contacts (8 Å, |Δi|>4): 37; chains: 1; bounding box: 62×30×71 Å

Organism: NCBI:txid1561998